Protein AF-A0A7Y8CTL8-F1 (afdb_monomer_lite)

pLDDT: mean 72.86, std 18.73, range [38.25, 98.25]

Structure (mmCIF, N/CA/C/O backbone):
data_AF-A0A7Y8CTL8-F1
#
_entry.id   AF-A0A7Y8CTL8-F1
#
loop_
_atom_site.group_PDB
_atom_site.id
_atom_site.type_symbol
_atom_site.label_atom_id
_atom_site.label_alt_id
_atom_site.label_comp_id
_atom_site.label_asym_id
_atom_site.label_entity_id
_atom_site.label_seq_id
_atom_site.pdbx_PDB_ins_code
_atom_site.Cartn_x
_atom_site.Cartn_y
_atom_site.Cartn_z
_atom_site.occupancy
_atom_site.B_iso_or_equiv
_atom_site.auth_seq_id
_atom_site.auth_comp_id
_atom_site.auth_asym_id
_atom_site.auth_atom_id
_atom_site.pdbx_PDB_model_num
ATOM 1 N N . MET A 1 1 ? 0.647 -13.471 -18.929 1.00 41.44 1 MET A N 1
ATOM 2 C CA . MET A 1 1 ? 2.108 -13.266 -19.019 1.00 41.44 1 MET A CA 1
ATOM 3 C C . MET A 1 1 ? 2.571 -12.773 -17.659 1.00 41.44 1 MET A C 1
ATOM 5 O O . MET A 1 1 ? 2.060 -11.757 -17.207 1.00 41.44 1 MET A O 1
ATOM 9 N N . THR A 1 2 ? 3.408 -13.533 -16.955 1.00 45.38 2 THR A N 1
ATOM 10 C CA . THR A 1 2 ? 3.805 -13.208 -15.574 1.00 45.38 2 THR A CA 1
ATOM 11 C C . THR A 1 2 ? 5.007 -12.271 -15.614 1.00 45.38 2 THR A C 1
ATOM 13 O O . THR A 1 2 ? 6.062 -12.664 -16.098 1.00 45.38 2 THR A O 1
ATOM 16 N N . ILE A 1 3 ? 4.838 -11.028 -15.162 1.00 58.84 3 ILE A N 1
ATOM 17 C CA . ILE A 1 3 ? 5.897 -10.009 -15.200 1.00 58.84 3 ILE A CA 1
ATOM 18 C C . ILE A 1 3 ? 6.841 -10.215 -14.010 1.00 58.84 3 ILE A C 1
ATOM 20 O O . ILE A 1 3 ? 6.401 -10.166 -12.859 1.00 58.84 3 ILE A O 1
ATOM 24 N N . ASP A 1 4 ? 8.134 -10.396 -14.284 1.00 71.12 4 ASP A N 1
ATOM 25 C CA . ASP A 1 4 ? 9.178 -10.398 -13.257 1.00 71.12 4 ASP A CA 1
ATOM 26 C C . ASP A 1 4 ? 9.490 -8.960 -12.816 1.00 71.12 4 ASP A C 1
ATOM 28 O O . ASP A 1 4 ? 10.276 -8.229 -13.426 1.00 71.12 4 ASP A O 1
ATOM 32 N N . LYS A 1 5 ? 8.841 -8.552 -11.724 1.00 64.31 5 LYS A N 1
ATOM 33 C CA . LYS A 1 5 ? 8.990 -7.218 -11.130 1.00 64.31 5 LYS A CA 1
ATOM 34 C C . LYS A 1 5 ? 10.354 -7.017 -10.461 1.00 64.31 5 LYS A C 1
ATOM 36 O O . LYS A 1 5 ? 10.763 -5.872 -10.287 1.00 64.31 5 LYS A O 1
ATOM 41 N N . ALA A 1 6 ? 11.056 -8.093 -10.093 1.00 66.00 6 ALA A N 1
ATOM 42 C CA . ALA A 1 6 ? 12.393 -8.005 -9.515 1.00 66.00 6 ALA A CA 1
ATOM 43 C C . ALA A 1 6 ? 13.423 -7.699 -10.609 1.00 66.00 6 ALA A C 1
ATOM 45 O O . ALA A 1 6 ? 14.176 -6.736 -10.456 1.00 66.00 6 ALA A O 1
ATOM 46 N N . LYS A 1 7 ? 13.382 -8.419 -11.746 1.00 63.66 7 LYS A N 1
ATOM 47 C CA . LYS A 1 7 ? 14.209 -8.092 -12.923 1.00 63.66 7 LYS A CA 1
ATOM 48 C C . LYS A 1 7 ? 13.938 -6.661 -13.393 1.00 63.66 7 LYS A C 1
ATOM 50 O O . LYS A 1 7 ? 14.877 -5.895 -13.582 1.00 63.66 7 LYS A O 1
ATOM 55 N N . LEU A 1 8 ? 12.667 -6.268 -13.515 1.00 58.91 8 LEU A N 1
ATOM 56 C CA . LEU A 1 8 ? 12.311 -4.934 -14.006 1.00 58.91 8 LEU A CA 1
ATOM 57 C C . LEU A 1 8 ? 12.798 -3.802 -13.080 1.00 58.91 8 LEU A C 1
ATOM 59 O O . LEU A 1 8 ? 13.305 -2.793 -13.562 1.00 58.91 8 LEU A O 1
ATOM 63 N N . LYS A 1 9 ? 12.702 -3.977 -11.753 1.00 63.38 9 LYS A N 1
ATOM 64 C CA . LYS A 1 9 ? 13.227 -3.006 -10.778 1.00 63.38 9 LYS A CA 1
ATOM 65 C C . LYS A 1 9 ? 14.758 -2.957 -10.768 1.00 63.38 9 LYS A C 1
ATOM 67 O O . LYS A 1 9 ? 15.318 -1.884 -10.572 1.00 63.38 9 LYS A O 1
ATOM 72 N N . ALA A 1 10 ? 15.432 -4.089 -10.977 1.00 68.06 10 ALA A N 1
ATOM 73 C CA . ALA A 1 10 ? 16.887 -4.124 -11.098 1.00 68.06 10 ALA A CA 1
ATOM 74 C C . ALA A 1 10 ? 17.362 -3.335 -12.329 1.00 68.06 10 ALA A C 1
ATOM 76 O O . ALA A 1 10 ? 18.253 -2.503 -12.195 1.00 68.06 10 ALA A O 1
ATOM 77 N N . LEU A 1 11 ? 16.710 -3.526 -13.483 1.00 56.91 11 LEU A N 1
ATOM 78 C CA . LEU A 1 11 ? 16.994 -2.764 -14.704 1.00 56.91 11 LEU A CA 1
ATOM 79 C C . LEU A 1 11 ? 16.705 -1.261 -14.521 1.00 56.91 11 LEU A C 1
ATOM 81 O O . LEU A 1 11 ? 17.554 -0.438 -14.835 1.00 56.91 11 LEU A O 1
ATOM 85 N N . ALA A 1 12 ? 15.562 -0.895 -13.928 1.00 58.62 12 ALA A N 1
ATOM 86 C CA . ALA A 1 12 ? 15.207 0.510 -13.687 1.00 58.62 12 ALA A CA 1
ATOM 87 C C . ALA A 1 12 ? 16.134 1.233 -12.692 1.00 58.62 12 ALA A C 1
ATOM 89 O O . ALA A 1 12 ? 16.329 2.436 -12.809 1.00 58.62 12 ALA A O 1
ATOM 90 N N . ASN A 1 13 ? 16.706 0.515 -11.720 1.00 57.91 13 ASN A N 1
ATOM 91 C CA . ASN A 1 13 ? 17.717 1.059 -10.809 1.00 57.91 13 ASN A CA 1
ATOM 92 C C . ASN A 1 13 ? 19.120 1.141 -11.442 1.00 57.91 13 ASN A C 1
ATOM 94 O O . ASN A 1 13 ? 19.971 1.849 -10.911 1.00 57.91 13 ASN A O 1
ATOM 98 N N . ALA A 1 14 ? 19.382 0.371 -12.502 1.00 62.53 14 ALA A N 1
ATOM 99 C CA . ALA A 1 14 ? 20.651 0.380 -13.229 1.00 62.53 14 ALA A CA 1
ATOM 100 C C . ALA A 1 14 ? 20.689 1.446 -14.338 1.00 62.53 14 ALA A C 1
ATOM 102 O O . ALA A 1 14 ? 21.773 1.867 -14.731 1.00 62.53 14 ALA A O 1
ATOM 103 N N . ALA A 1 15 ? 19.523 1.872 -14.826 1.00 50.50 15 ALA A N 1
ATOM 104 C CA . ALA A 1 15 ? 19.386 2.833 -15.910 1.00 50.50 15 ALA A CA 1
ATOM 105 C C . ALA A 1 15 ? 19.541 4.295 -15.463 1.00 50.50 15 ALA A C 1
ATOM 107 O O . ALA A 1 15 ? 19.111 4.696 -14.378 1.00 50.50 15 ALA A O 1
ATOM 108 N N . THR A 1 16 ? 20.096 5.112 -16.357 1.00 44.44 16 THR A N 1
ATOM 109 C CA . THR A 1 16 ? 20.250 6.560 -16.158 1.00 44.44 16 THR A CA 1
ATOM 110 C C . THR A 1 16 ? 18.881 7.271 -16.223 1.00 44.44 16 THR A C 1
ATOM 112 O O . THR A 1 16 ? 18.103 6.989 -17.139 1.00 44.44 16 THR A O 1
ATOM 115 N N . PRO A 1 17 ? 18.536 8.180 -15.286 1.00 41.94 17 PRO A N 1
ATOM 116 C CA . PRO A 1 17 ? 17.249 8.884 -15.304 1.00 41.94 17 PRO A CA 1
ATOM 117 C C . PRO A 1 17 ? 16.972 9.714 -16.580 1.00 41.94 17 PRO A C 1
ATOM 119 O O . PRO A 1 17 ? 17.881 10.257 -17.195 1.00 41.94 17 PRO A O 1
ATOM 122 N N . GLY A 1 18 ? 15.684 9.818 -16.945 1.00 38.25 18 GLY A N 1
ATOM 123 C CA . GLY A 1 18 ? 15.108 10.862 -17.816 1.00 38.25 18 GLY A CA 1
ATOM 124 C C . GLY A 1 18 ? 15.304 10.762 -19.345 1.00 38.25 18 GLY A C 1
ATOM 125 O O . GLY A 1 18 ? 16.387 11.051 -19.834 1.00 38.25 18 GLY A O 1
ATOM 126 N N . ARG A 1 19 ? 14.228 10.467 -20.113 1.00 44.88 19 ARG A N 1
ATOM 127 C CA . ARG A 1 19 ? 13.929 10.793 -21.554 1.00 44.88 19 ARG A CA 1
ATOM 128 C C . ARG A 1 19 ? 12.576 10.126 -21.951 1.00 44.88 19 ARG A C 1
ATOM 130 O O . ARG A 1 19 ? 12.055 9.370 -21.139 1.00 44.88 19 ARG A O 1
ATOM 137 N N . VAL A 1 20 ? 11.843 10.406 -23.048 1.00 45.09 20 VAL A N 1
ATOM 138 C CA . VAL A 1 20 ? 12.163 10.494 -24.502 1.00 45.09 20 VAL A CA 1
ATOM 139 C C . VAL A 1 20 ? 11.089 11.320 -25.260 1.00 45.09 20 VAL A C 1
ATOM 141 O O . VAL A 1 20 ? 9.923 11.260 -24.878 1.00 45.09 20 VAL A O 1
ATOM 144 N N . HIS A 1 21 ? 11.423 12.011 -26.364 1.00 41.81 21 HIS A N 1
ATOM 145 C CA . HIS A 1 21 ? 10.472 12.379 -27.446 1.00 41.81 21 HIS A CA 1
ATOM 146 C C . HIS A 1 21 ? 11.196 12.644 -28.791 1.00 41.81 21 HIS A C 1
ATOM 148 O O . HIS A 1 21 ? 12.410 12.833 -28.798 1.00 41.81 21 HIS A O 1
ATOM 154 N N . ASP A 1 22 ? 10.473 12.568 -29.921 1.00 45.53 22 ASP A N 1
ATOM 155 C CA . ASP A 1 22 ? 11.019 12.314 -31.271 1.00 45.53 22 ASP A CA 1
ATOM 156 C C . ASP A 1 22 ? 10.325 13.146 -32.387 1.00 45.53 22 ASP A C 1
ATOM 158 O O . ASP A 1 22 ? 9.099 13.246 -32.405 1.00 45.53 22 ASP A O 1
ATOM 162 N N . ARG A 1 23 ? 11.137 13.625 -33.351 1.00 45.97 23 ARG A N 1
ATOM 163 C CA . ARG A 1 23 ? 10.843 14.188 -34.700 1.00 45.97 23 ARG A CA 1
ATOM 164 C C . ARG A 1 23 ? 10.425 15.658 -34.955 1.00 45.97 23 ARG A C 1
ATOM 166 O O . ARG A 1 23 ? 9.579 16.254 -34.300 1.00 45.97 23 ARG A O 1
ATOM 173 N N . LEU A 1 24 ? 10.992 16.168 -36.063 1.00 44.38 24 LEU A N 1
ATOM 174 C CA . LEU A 1 24 ? 10.571 17.302 -36.906 1.00 44.38 24 LEU A CA 1
ATOM 175 C C . LEU A 1 24 ? 10.596 16.844 -38.382 1.00 44.38 24 LEU A C 1
ATOM 177 O O . LEU A 1 24 ? 11.517 16.132 -38.784 1.00 44.38 24 LEU A O 1
ATOM 181 N N . ASP A 1 25 ? 9.640 17.291 -39.202 1.00 42.41 25 ASP A N 1
ATOM 182 C CA . ASP A 1 25 ? 9.445 16.820 -40.592 1.00 42.41 25 ASP A CA 1
ATOM 183 C C . ASP A 1 25 ? 10.482 17.325 -41.624 1.00 42.41 25 ASP A C 1
ATOM 185 O O . ASP A 1 25 ? 10.428 16.961 -42.798 1.00 42.41 25 ASP A O 1
ATOM 189 N N . SER A 1 26 ? 11.435 18.175 -41.231 1.00 46.09 26 SER A N 1
ATOM 190 C CA . SER A 1 26 ? 12.367 18.853 -42.151 1.00 46.09 26 SER A CA 1
ATOM 191 C C . SER A 1 26 ? 13.666 18.088 -42.456 1.00 46.09 26 SER A C 1
ATOM 193 O O . SER A 1 26 ? 14.437 18.506 -43.324 1.00 46.09 26 SER A O 1
ATOM 195 N N . CYS A 1 27 ? 13.936 16.976 -41.769 1.00 46.28 27 CYS A N 1
ATOM 196 C CA . CYS A 1 27 ? 15.232 16.286 -41.791 1.00 46.28 27 CYS A CA 1
ATOM 197 C C . CYS A 1 27 ? 15.390 15.307 -42.971 1.00 46.28 27 CYS A C 1
ATOM 199 O O . CYS A 1 27 ? 15.462 14.089 -42.800 1.00 46.28 27 CYS A O 1
ATOM 201 N N . GLY A 1 28 ? 15.459 15.840 -44.192 1.00 44.22 28 GLY A N 1
ATOM 202 C CA . GLY A 1 28 ? 15.622 15.043 -45.408 1.00 44.22 28 GLY A CA 1
ATOM 203 C C . GLY A 1 28 ? 16.943 14.258 -45.485 1.00 44.22 28 GLY A C 1
ATOM 204 O O . GLY A 1 28 ? 18.025 14.838 -45.526 1.00 44.22 28 GLY A O 1
ATOM 205 N N . GLY A 1 29 ? 16.846 12.932 -45.624 1.00 47.06 29 GLY A N 1
ATOM 206 C CA . GLY A 1 29 ? 17.860 12.116 -46.311 1.00 47.06 29 GLY A CA 1
ATOM 207 C C . GLY A 1 29 ? 19.118 11.707 -45.535 1.00 47.06 29 GLY A C 1
ATOM 208 O O . GLY A 1 29 ? 20.018 11.126 -46.135 1.00 47.06 29 GLY A O 1
ATOM 209 N N . GLY A 1 30 ? 19.203 11.954 -44.228 1.00 50.75 30 GLY A N 1
ATOM 210 C CA . GLY A 1 30 ? 20.285 11.408 -43.406 1.00 50.75 30 GLY A CA 1
ATOM 211 C C . GLY A 1 30 ? 20.008 11.565 -41.920 1.00 50.75 30 GLY A C 1
ATOM 212 O O . GLY A 1 30 ? 20.054 12.681 -41.409 1.00 50.75 30 GLY A O 1
ATOM 213 N N . LEU A 1 31 ? 19.746 10.454 -41.222 1.00 53.59 31 LEU A N 1
ATOM 214 C CA . LEU A 1 31 ? 19.605 10.473 -39.767 1.00 53.59 31 LEU A CA 1
ATOM 215 C C . LEU A 1 31 ? 20.961 10.805 -39.131 1.00 53.59 31 LEU A C 1
ATOM 217 O O . LEU A 1 31 ? 21.866 9.971 -39.072 1.00 53.59 31 LEU A O 1
ATOM 221 N N . LYS A 1 32 ? 21.068 12.059 -38.693 1.00 63.56 32 LYS A N 1
ATOM 222 C CA . LYS A 1 32 ? 22.086 12.588 -37.792 1.00 63.56 32 LYS A CA 1
ATOM 223 C C . LYS A 1 32 ? 21.361 13.220 -36.614 1.00 63.56 32 LYS A C 1
ATOM 225 O O . LYS A 1 32 ? 20.771 14.285 -36.781 1.00 63.56 32 LYS A O 1
ATOM 230 N N . TYR A 1 33 ? 21.355 12.556 -35.464 1.00 65.88 33 TYR A N 1
ATOM 231 C CA . TYR A 1 33 ? 20.776 13.116 -34.245 1.00 65.88 33 TYR A CA 1
ATOM 232 C C . TYR A 1 33 ? 21.467 12.585 -32.989 1.00 65.88 33 TYR A C 1
ATOM 234 O O . TYR A 1 33 ? 22.047 11.498 -32.980 1.00 65.88 33 TYR A O 1
ATOM 242 N N . GLU A 1 34 ? 21.404 13.405 -31.947 1.00 77.44 34 GLU A N 1
ATOM 243 C CA . GLU A 1 34 ? 22.037 13.213 -30.647 1.00 77.44 34 GLU A CA 1
ATOM 244 C C . GLU A 1 34 ? 21.026 13.554 -29.542 1.00 77.44 34 GLU A C 1
ATOM 246 O O . GLU A 1 34 ? 20.155 14.408 -29.722 1.00 77.44 34 GLU A O 1
ATOM 251 N N . CYS A 1 35 ? 21.122 12.858 -28.411 1.00 74.00 35 CYS A N 1
ATOM 252 C CA . CYS A 1 35 ? 20.174 12.908 -27.295 1.00 74.00 35 CYS A CA 1
ATOM 253 C C . CYS A 1 35 ? 20.946 12.518 -26.022 1.00 74.00 35 CYS A C 1
ATOM 255 O O . CYS A 1 35 ? 21.264 11.344 -25.866 1.00 74.00 35 CYS A O 1
ATOM 257 N N . PHE A 1 36 ? 21.389 13.389 -25.108 1.00 74.06 36 PHE A N 1
ATOM 258 C CA . PHE A 1 36 ? 20.883 14.680 -24.621 1.00 74.06 36 PHE A CA 1
ATOM 259 C C . PHE A 1 36 ? 19.471 14.571 -24.018 1.00 74.06 36 PHE A C 1
ATOM 261 O O . PHE A 1 36 ? 18.501 14.429 -24.753 1.00 74.06 36 PHE A O 1
ATOM 268 N N . GLY A 1 37 ? 19.266 14.601 -22.696 1.00 67.19 37 GLY A N 1
ATOM 269 C CA . GLY A 1 37 ? 20.212 14.789 -21.583 1.00 67.19 37 GLY A CA 1
ATOM 270 C C . GLY A 1 37 ? 19.530 15.598 -20.493 1.00 67.19 37 GLY A C 1
ATOM 271 O O . GLY A 1 37 ? 19.566 16.818 -20.597 1.00 67.19 37 GLY A O 1
ATOM 272 N N . ASP A 1 38 ? 18.905 14.988 -19.481 1.00 59.53 38 ASP A N 1
ATOM 273 C CA . ASP A 1 38 ? 18.372 15.776 -18.353 1.00 59.53 38 ASP A CA 1
ATOM 274 C C . ASP A 1 38 ? 19.517 16.292 -17.461 1.00 59.53 38 ASP A C 1
ATOM 276 O O . ASP A 1 38 ? 19.521 17.453 -17.056 1.00 59.53 38 ASP A O 1
ATOM 280 N N . ASP A 1 39 ? 20.557 15.475 -17.298 1.00 73.44 39 ASP A N 1
ATOM 281 C CA . ASP A 1 39 ? 21.905 15.820 -16.832 1.00 73.44 39 ASP A CA 1
ATOM 282 C C . ASP A 1 39 ? 22.823 16.427 -17.923 1.00 73.44 39 ASP A C 1
ATOM 284 O O . ASP A 1 39 ? 23.978 16.761 -17.660 1.00 73.44 39 ASP A O 1
ATOM 288 N N . GLY A 1 40 ? 22.329 16.560 -19.158 1.00 69.25 40 GLY A N 1
ATOM 289 C CA . GLY A 1 40 ? 23.095 16.986 -20.335 1.00 69.25 40 GLY A CA 1
ATOM 290 C C . GLY A 1 40 ? 23.931 15.893 -21.022 1.00 69.25 40 GLY A C 1
ATOM 291 O O . GLY A 1 40 ? 24.590 16.189 -22.019 1.00 69.25 40 GLY A O 1
ATOM 292 N N . SER A 1 41 ? 23.905 14.639 -20.554 1.00 77.31 41 SER A N 1
ATOM 293 C CA . SER A 1 41 ? 24.695 13.538 -21.129 1.00 77.31 41 SER A CA 1
ATOM 294 C C . SER A 1 41 ? 24.210 13.095 -22.515 1.00 77.31 41 SER A C 1
ATOM 296 O O . SER A 1 41 ? 23.006 12.992 -22.790 1.00 77.31 41 SER A O 1
ATOM 298 N N . LEU A 1 42 ? 25.162 12.765 -23.393 1.00 78.69 42 LEU A N 1
ATOM 299 C CA . LEU A 1 42 ? 24.890 12.056 -24.642 1.00 78.69 42 LEU A CA 1
ATOM 300 C C . LEU A 1 42 ? 24.625 10.573 -24.335 1.00 78.69 42 LEU A C 1
ATOM 302 O O . LEU A 1 42 ? 25.493 9.899 -23.796 1.00 78.69 42 LEU A O 1
ATOM 306 N N . VAL A 1 43 ? 23.433 10.089 -24.686 1.00 77.56 43 VAL A N 1
ATOM 307 C CA . VAL A 1 43 ? 22.936 8.726 -24.416 1.00 77.56 43 VAL A CA 1
ATOM 308 C C . VAL A 1 43 ? 22.625 7.969 -25.698 1.00 77.56 43 VAL A C 1
ATOM 310 O O . VAL A 1 43 ? 22.871 6.775 -25.750 1.00 77.56 43 VAL A O 1
ATOM 313 N N . LEU A 1 44 ? 22.118 8.632 -26.740 1.00 82.56 44 LEU A N 1
ATOM 314 C CA . LEU A 1 44 ? 21.892 8.021 -28.051 1.00 82.56 44 LEU A CA 1
ATOM 315 C C . LEU A 1 44 ? 22.508 8.901 -29.136 1.00 82.56 44 LEU A C 1
ATOM 317 O O . LEU A 1 44 ? 22.274 10.114 -29.161 1.00 82.56 44 LEU A O 1
ATOM 321 N N . LYS A 1 45 ? 23.255 8.276 -30.047 1.00 83.94 45 LYS A N 1
ATOM 322 C CA . LYS A 1 45 ? 23.784 8.907 -31.256 1.00 83.94 45 LYS A CA 1
ATOM 323 C C . LYS A 1 45 ? 23.420 8.059 -32.465 1.00 83.94 45 LYS A C 1
ATOM 325 O O . LYS A 1 45 ? 23.509 6.834 -32.429 1.00 83.94 45 LYS A O 1
ATOM 330 N N . VAL A 1 46 ? 23.036 8.723 -33.547 1.00 79.31 46 VAL A N 1
ATOM 331 C CA . VAL A 1 46 ? 22.938 8.117 -34.875 1.00 79.31 46 VAL A CA 1
ATOM 332 C C . VAL A 1 46 ? 23.664 9.029 -35.848 1.00 79.31 46 VAL A C 1
ATOM 334 O O . VAL A 1 46 ? 23.296 10.191 -35.992 1.00 79.31 46 VAL A O 1
ATOM 337 N N . ASP A 1 47 ? 24.685 8.503 -36.515 1.00 76.44 47 ASP A N 1
ATOM 338 C CA . ASP A 1 47 ? 25.420 9.132 -37.602 1.00 76.44 47 ASP A CA 1
ATOM 339 C C . ASP A 1 47 ? 25.720 8.115 -38.712 1.00 76.44 47 ASP A C 1
ATOM 341 O O . ASP A 1 47 ? 26.798 7.523 -38.804 1.00 76.44 47 ASP A O 1
ATOM 345 N N . HIS A 1 48 ? 24.765 7.990 -39.633 1.00 63.03 48 HIS A N 1
ATOM 346 C CA . HIS A 1 48 ? 24.869 7.120 -40.806 1.00 63.03 48 HIS A CA 1
ATOM 347 C C . HIS A 1 48 ? 26.105 7.409 -41.691 1.00 63.03 48 HIS A C 1
ATOM 349 O O . HIS A 1 48 ? 26.514 6.549 -42.468 1.00 63.03 48 HIS A O 1
ATOM 355 N N . LYS A 1 49 ? 26.723 8.601 -41.639 1.00 67.50 49 LYS A N 1
ATOM 356 C CA . LYS A 1 49 ? 27.919 8.874 -42.466 1.00 67.50 49 LYS A CA 1
ATOM 357 C C . LYS A 1 49 ? 29.195 8.248 -41.905 1.00 67.50 49 LYS A C 1
ATOM 359 O O . LYS A 1 49 ? 30.133 8.065 -42.673 1.00 67.50 49 LYS A O 1
ATOM 364 N N . ASN A 1 50 ? 29.212 7.948 -40.609 1.00 70.75 50 ASN A N 1
ATOM 365 C CA . ASN A 1 50 ? 30.364 7.405 -39.892 1.00 70.75 50 ASN A CA 1
ATOM 366 C C . ASN A 1 50 ? 30.121 5.966 -39.387 1.00 70.75 50 ASN A C 1
ATOM 368 O O . ASN A 1 50 ? 30.987 5.415 -38.721 1.00 70.75 50 ASN A O 1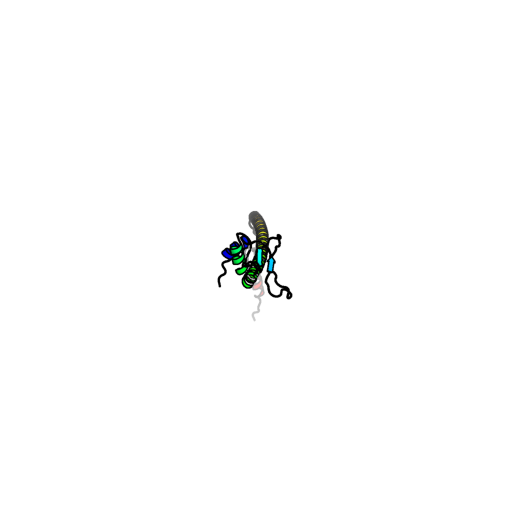
ATOM 372 N N . ASP A 1 51 ? 28.962 5.373 -39.712 1.00 66.62 51 ASP A N 1
ATOM 373 C CA . ASP A 1 51 ? 28.476 4.075 -39.201 1.00 66.62 51 ASP A CA 1
ATOM 374 C C . ASP A 1 51 ? 28.446 3.990 -37.658 1.00 66.62 51 ASP A C 1
ATOM 376 O O . ASP A 1 51 ? 28.622 2.937 -37.055 1.00 66.62 51 ASP A O 1
ATOM 380 N N . GLU A 1 52 ? 28.203 5.131 -37.005 1.00 70.50 52 GLU A N 1
ATOM 381 C CA . GLU A 1 52 ? 28.037 5.222 -35.553 1.00 70.50 52 GLU A CA 1
ATOM 382 C C . GLU A 1 52 ? 26.543 5.258 -35.224 1.00 70.50 52 GLU A C 1
ATOM 384 O O . GLU A 1 52 ? 25.860 6.235 -35.532 1.00 70.50 52 GLU A O 1
ATOM 389 N N . TRP A 1 53 ? 26.007 4.215 -34.599 1.00 72.81 53 TRP A N 1
ATOM 390 C CA . TRP A 1 53 ? 24.606 4.177 -34.183 1.00 72.81 53 TRP A CA 1
ATOM 391 C C . TRP A 1 53 ? 24.425 3.359 -32.907 1.00 72.81 53 TRP A C 1
ATOM 393 O O . TRP A 1 53 ? 25.043 2.312 -32.738 1.00 72.81 53 TRP A O 1
ATOM 403 N N . GLY A 1 54 ? 23.554 3.840 -32.020 1.00 77.75 54 GLY A N 1
ATOM 404 C CA . GLY A 1 54 ? 23.185 3.149 -30.786 1.00 77.75 54 GLY A CA 1
ATOM 405 C C . GLY A 1 54 ? 23.378 4.002 -29.537 1.00 77.75 54 GLY A C 1
ATOM 406 O O . GLY A 1 54 ? 23.537 5.228 -29.600 1.00 77.75 54 GLY A O 1
ATOM 407 N N . PHE A 1 55 ? 23.307 3.333 -28.389 1.00 81.19 55 PHE A N 1
ATOM 408 C CA . PHE A 1 55 ? 23.501 3.956 -27.086 1.00 81.19 55 PHE A CA 1
ATOM 409 C C . PHE A 1 55 ? 24.987 4.235 -26.827 1.00 81.19 55 PHE A C 1
ATOM 411 O O . PHE A 1 55 ? 25.856 3.449 -27.202 1.00 81.19 55 PHE A O 1
ATOM 418 N N . VAL A 1 56 ? 25.280 5.378 -26.212 1.00 81.12 56 VAL A N 1
ATOM 419 C CA . VAL A 1 56 ? 26.631 5.937 -26.089 1.00 81.12 56 VAL A CA 1
ATOM 420 C C . VAL A 1 56 ? 27.185 5.721 -24.682 1.00 81.12 56 VAL A C 1
ATOM 422 O O . VAL A 1 56 ? 26.512 5.993 -23.694 1.00 81.12 56 VAL A O 1
ATOM 425 N N . GLY A 1 57 ? 28.448 5.295 -24.606 1.00 82.00 57 GLY A N 1
ATOM 426 C CA . GLY A 1 57 ? 29.167 5.036 -23.356 1.00 82.00 57 GLY A CA 1
ATOM 427 C C . GLY A 1 57 ? 29.262 3.548 -23.012 1.00 82.00 57 GLY A C 1
ATOM 428 O O . GLY A 1 57 ? 28.628 2.703 -23.642 1.00 82.00 57 GLY A O 1
ATOM 429 N N . ASP A 1 58 ? 30.066 3.228 -21.997 1.00 82.12 58 ASP A N 1
ATOM 430 C CA . ASP A 1 58 ? 30.441 1.846 -21.650 1.00 82.12 58 ASP A CA 1
ATOM 431 C C . ASP A 1 58 ? 29.245 0.948 -21.262 1.00 82.12 58 ASP A C 1
ATOM 433 O O . ASP A 1 58 ? 29.328 -0.275 -21.368 1.00 82.12 58 ASP A O 1
ATOM 437 N N . ASN A 1 59 ? 28.120 1.548 -20.853 1.00 79.12 59 ASN A N 1
ATOM 438 C CA . ASN A 1 59 ? 26.880 0.857 -20.483 1.00 79.12 59 ASN A CA 1
ATOM 439 C C . ASN A 1 59 ? 25.845 0.746 -21.617 1.00 79.12 59 ASN A C 1
ATOM 441 O O . ASN A 1 59 ? 24.793 0.149 -21.390 1.00 79.12 59 ASN A O 1
ATOM 445 N N . GLY A 1 60 ? 26.118 1.250 -22.829 1.00 75.06 60 GLY A N 1
ATOM 446 C CA . GLY A 1 60 ? 25.087 1.442 -23.858 1.00 75.06 60 GLY A CA 1
ATOM 447 C C . GLY A 1 60 ? 24.233 0.203 -24.180 1.00 75.06 60 GLY A C 1
ATOM 448 O O . GLY A 1 60 ? 23.026 0.318 -24.364 1.00 75.06 60 GLY A O 1
ATOM 449 N N . ALA A 1 61 ? 24.810 -1.002 -24.151 1.00 75.06 61 ALA A N 1
ATOM 450 C CA . ALA A 1 61 ? 24.059 -2.248 -24.357 1.00 75.06 61 ALA A CA 1
ATOM 451 C C . ALA A 1 61 ? 23.024 -2.545 -23.244 1.00 75.06 61 ALA A C 1
ATOM 453 O O . ALA A 1 61 ? 21.974 -3.130 -23.509 1.00 75.06 61 ALA A O 1
ATOM 454 N N . ALA A 1 62 ? 23.304 -2.148 -21.998 1.00 76.19 62 ALA A N 1
ATOM 455 C CA . ALA A 1 62 ? 22.373 -2.281 -20.877 1.00 76.19 62 ALA A CA 1
ATOM 456 C C . ALA A 1 62 ? 21.291 -1.190 -20.905 1.00 76.19 62 ALA A C 1
ATOM 458 O O . ALA A 1 62 ? 20.126 -1.477 -20.616 1.00 76.19 62 ALA A O 1
ATOM 459 N N . ASP A 1 63 ? 21.657 0.033 -21.305 1.00 76.56 63 ASP A N 1
ATOM 460 C CA . ASP A 1 63 ? 20.703 1.122 -21.531 1.00 76.56 63 ASP A CA 1
ATOM 461 C C . ASP A 1 63 ? 19.725 0.771 -22.672 1.00 76.56 63 ASP A C 1
ATOM 463 O O . ASP A 1 63 ? 18.522 1.014 -22.549 1.00 76.56 63 ASP A O 1
ATOM 467 N N . GLU A 1 64 ? 20.201 0.097 -23.728 1.00 76.75 64 GLU A N 1
ATOM 468 C CA . GLU A 1 64 ? 19.363 -0.448 -24.803 1.00 76.75 64 GLU A CA 1
ATOM 469 C C . GLU A 1 64 ? 18.406 -1.551 -24.307 1.00 76.75 64 GLU A C 1
ATOM 471 O O . GLU A 1 64 ? 17.204 -1.473 -24.581 1.00 76.75 64 GLU A O 1
ATOM 476 N N . GLU A 1 65 ? 18.877 -2.550 -23.536 1.00 75.00 65 GLU A N 1
ATOM 477 C CA . GLU A 1 65 ? 17.992 -3.598 -22.980 1.00 75.00 65 GLU A CA 1
ATOM 478 C C . GLU A 1 65 ? 16.904 -2.983 -22.083 1.00 75.00 65 GLU A C 1
ATOM 480 O O . GLU A 1 65 ? 15.732 -3.367 -22.174 1.00 75.00 65 GLU A O 1
ATOM 485 N N . PHE A 1 66 ? 17.254 -1.997 -21.247 1.00 79.12 66 PHE A N 1
ATOM 486 C CA . PHE A 1 66 ? 16.278 -1.293 -20.416 1.00 79.12 66 PHE A CA 1
ATOM 487 C C . PHE A 1 66 ? 15.267 -0.499 -21.251 1.00 79.12 66 PHE A C 1
ATOM 489 O O . PHE A 1 66 ? 14.059 -0.627 -21.033 1.00 79.12 66 PHE A O 1
ATOM 496 N N . PHE A 1 67 ? 15.735 0.275 -22.232 1.00 78.44 67 PHE A N 1
ATOM 497 C CA . PHE A 1 67 ? 14.876 1.060 -23.116 1.00 78.44 67 PHE A CA 1
ATOM 498 C C . PHE A 1 67 ? 13.859 0.173 -23.846 1.00 78.44 67 PHE A C 1
ATOM 500 O O . PHE A 1 67 ? 12.664 0.475 -23.865 1.00 78.44 67 PHE A O 1
ATOM 507 N N . LEU A 1 68 ? 14.310 -0.966 -24.381 1.00 74.38 68 LEU A N 1
ATOM 508 C CA . LEU A 1 68 ? 13.454 -1.953 -25.041 1.00 74.38 68 LEU A CA 1
ATOM 509 C C . LEU A 1 68 ? 12.476 -2.641 -24.071 1.00 74.38 68 LEU A C 1
ATOM 511 O O . LEU A 1 68 ? 11.356 -2.979 -24.463 1.00 74.38 68 LEU A O 1
ATOM 515 N N . ALA A 1 69 ? 12.849 -2.819 -22.799 1.00 73.94 69 ALA A N 1
ATOM 516 C CA . ALA A 1 69 ? 11.955 -3.345 -21.766 1.00 73.94 69 ALA A CA 1
ATOM 517 C C . ALA A 1 69 ? 10.861 -2.339 -21.342 1.00 73.94 69 ALA A C 1
ATOM 519 O O . ALA A 1 69 ? 9.749 -2.748 -20.983 1.00 73.94 69 ALA A O 1
ATOM 520 N N . CYS A 1 70 ? 11.132 -1.034 -21.428 1.00 76.69 70 CYS A N 1
ATOM 521 C CA . CYS A 1 70 ? 10.234 0.072 -21.066 1.00 76.69 70 CYS A CA 1
ATOM 522 C C . CYS A 1 70 ? 9.094 0.337 -22.071 1.00 76.69 70 CYS A C 1
ATOM 524 O O . CYS A 1 70 ? 8.732 1.479 -22.357 1.00 76.69 70 CYS A O 1
ATOM 526 N N . THR A 1 71 ? 8.460 -0.722 -22.576 1.00 77.69 71 THR A N 1
ATOM 527 C CA . THR A 1 71 ? 7.288 -0.600 -23.457 1.00 77.69 71 THR A CA 1
ATOM 528 C C . THR A 1 71 ? 6.118 0.124 -22.761 1.00 77.69 71 THR A C 1
ATOM 530 O O . THR A 1 71 ? 5.928 -0.037 -21.550 1.00 77.69 71 THR A O 1
ATOM 533 N N . PRO A 1 72 ? 5.246 0.845 -23.499 1.00 71.44 72 PRO A N 1
ATOM 534 C CA . PRO A 1 72 ? 4.078 1.510 -22.913 1.00 71.44 72 PRO A CA 1
ATOM 535 C C . PRO A 1 72 ? 3.167 0.571 -22.110 1.00 71.44 72 PRO A C 1
ATOM 537 O O . PRO A 1 72 ? 2.626 0.968 -21.083 1.00 71.44 72 PRO A O 1
ATOM 540 N N . ALA A 1 73 ? 3.038 -0.694 -22.525 1.00 71.94 73 ALA A N 1
ATOM 541 C CA . ALA A 1 73 ? 2.269 -1.702 -21.795 1.00 71.94 73 ALA A CA 1
ATOM 542 C C . ALA A 1 73 ? 2.867 -2.016 -20.410 1.00 71.94 73 ALA A C 1
ATOM 544 O O . ALA A 1 73 ? 2.125 -2.182 -19.443 1.00 71.94 73 ALA A O 1
ATOM 545 N N . VAL A 1 74 ? 4.199 -2.059 -20.300 1.00 78.38 74 VAL A N 1
ATOM 546 C CA . VAL A 1 74 ? 4.911 -2.255 -19.028 1.00 78.38 74 VAL A CA 1
ATOM 547 C C . VAL A 1 74 ? 4.764 -1.024 -18.130 1.00 78.38 74 VAL A C 1
ATOM 549 O O . VAL A 1 74 ? 4.446 -1.171 -16.951 1.00 78.38 74 VAL A O 1
ATOM 552 N N . VAL A 1 75 ? 4.912 0.185 -18.682 1.00 79.69 75 VAL A N 1
ATOM 553 C CA . VAL A 1 75 ? 4.739 1.442 -17.930 1.00 79.69 75 VAL A CA 1
ATOM 554 C C . VAL A 1 75 ? 3.309 1.579 -17.394 1.00 79.69 75 VAL A C 1
ATOM 556 O O . VAL A 1 75 ? 3.121 1.834 -16.205 1.00 79.69 75 VAL A O 1
ATOM 559 N N . LEU A 1 76 ? 2.291 1.328 -18.224 1.00 78.56 76 LEU A N 1
ATOM 560 C CA . LEU A 1 76 ? 0.885 1.357 -17.804 1.00 78.56 76 LEU A CA 1
ATOM 561 C C . LEU A 1 76 ? 0.567 0.286 -16.748 1.00 78.56 76 LEU A C 1
ATOM 563 O O . LEU A 1 76 ? -0.175 0.561 -15.807 1.00 78.56 76 LEU A O 1
ATOM 567 N N . ALA A 1 77 ? 1.157 -0.911 -16.850 1.00 81.56 77 ALA A N 1
ATOM 568 C CA . ALA A 1 77 ? 1.001 -1.951 -15.833 1.00 81.56 77 ALA A CA 1
ATOM 569 C C . ALA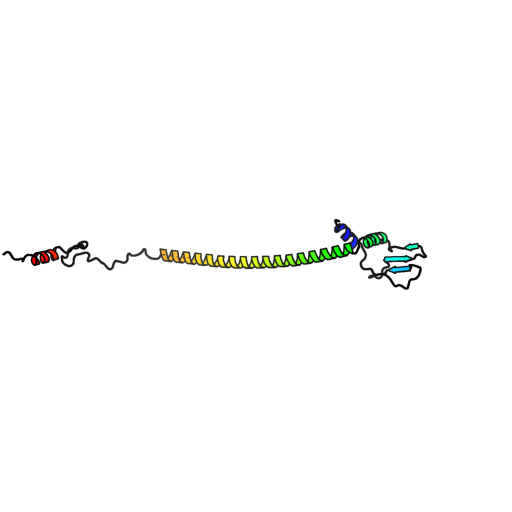 A 1 77 ? 1.607 -1.541 -14.477 1.00 81.56 77 ALA A C 1
ATOM 571 O O . ALA A 1 77 ? 0.996 -1.799 -13.439 1.00 81.56 77 ALA A O 1
ATOM 572 N N . LEU A 1 78 ? 2.765 -0.868 -14.471 1.00 88.94 78 LEU A N 1
ATOM 573 C CA . LEU A 1 78 ? 3.372 -0.319 -13.252 1.00 88.94 78 LEU A CA 1
ATOM 574 C C . LEU A 1 78 ? 2.525 0.801 -12.630 1.00 88.94 78 LEU A C 1
ATOM 576 O O . LEU A 1 78 ? 2.373 0.836 -11.409 1.00 88.94 78 LEU A O 1
ATOM 580 N N . ILE A 1 79 ? 1.949 1.687 -13.449 1.00 84.81 79 ILE A N 1
ATOM 581 C CA . ILE A 1 79 ? 1.038 2.745 -12.984 1.00 84.81 79 ILE A CA 1
ATOM 582 C C . ILE A 1 79 ? -0.196 2.122 -12.319 1.00 84.81 79 ILE A C 1
ATOM 584 O O . ILE A 1 79 ? -0.478 2.431 -11.162 1.00 84.81 79 ILE A O 1
ATOM 588 N N . ALA A 1 80 ? -0.859 1.172 -12.984 1.00 86.19 80 ALA A N 1
ATOM 589 C CA . ALA A 1 80 ? -2.032 0.486 -12.440 1.00 86.19 80 ALA A CA 1
ATOM 590 C C . ALA A 1 80 ? -1.726 -0.277 -11.132 1.00 86.19 80 ALA A C 1
ATOM 592 O O . ALA A 1 80 ? -2.548 -0.307 -10.213 1.00 86.19 80 ALA A O 1
ATOM 593 N N . ASP A 1 81 ? -0.535 -0.874 -11.007 1.00 94.44 81 ASP A N 1
ATOM 594 C CA . ASP A 1 81 ? -0.092 -1.494 -9.755 1.00 94.44 81 ASP A CA 1
ATOM 595 C C . ASP A 1 81 ? 0.122 -0.468 -8.632 1.00 94.44 81 ASP A C 1
ATOM 597 O O . ASP A 1 81 ? -0.275 -0.731 -7.495 1.00 94.44 81 ASP A O 1
ATOM 601 N N . ASN A 1 82 ? 0.705 0.698 -8.931 1.00 92.25 82 ASN A N 1
ATOM 602 C CA . ASN A 1 82 ? 0.899 1.776 -7.958 1.00 92.25 82 ASN A CA 1
ATOM 603 C C . ASN A 1 82 ? -0.437 2.376 -7.491 1.00 92.25 82 ASN A C 1
ATOM 605 O O . ASN A 1 82 ? -0.634 2.558 -6.290 1.00 92.25 82 ASN A O 1
ATOM 609 N N . GLU A 1 83 ? -1.387 2.617 -8.398 1.00 90.31 83 GLU A N 1
ATOM 610 C CA . GLU A 1 83 ? -2.741 3.089 -8.064 1.00 90.31 83 GLU A CA 1
ATOM 611 C C . GLU A 1 83 ? -3.489 2.084 -7.174 1.00 90.31 83 GLU A C 1
ATOM 613 O O . GLU A 1 83 ? -4.092 2.450 -6.157 1.00 90.31 83 GLU A O 1
ATOM 618 N N . ARG A 1 84 ? -3.387 0.790 -7.504 1.00 95.94 84 ARG A N 1
ATOM 619 C CA . ARG A 1 84 ? -3.955 -0.306 -6.710 1.00 95.94 84 ARG A CA 1
ATOM 620 C C . ARG A 1 84 ? -3.316 -0.403 -5.322 1.00 95.94 84 ARG A C 1
ATOM 622 O O . ARG A 1 84 ? -4.032 -0.621 -4.345 1.00 95.94 84 ARG A O 1
ATOM 629 N N . LEU A 1 85 ? -1.993 -0.253 -5.218 1.00 96.69 85 LEU A N 1
ATOM 630 C CA . LEU A 1 85 ? -1.272 -0.263 -3.940 1.00 96.69 85 LEU A CA 1
ATOM 631 C C . LEU A 1 85 ? -1.624 0.958 -3.082 1.00 96.69 85 LEU A C 1
ATOM 633 O O . LEU A 1 85 ? -1.934 0.786 -1.908 1.00 96.69 85 LEU A O 1
ATOM 637 N N . SER A 1 86 ? -1.668 2.155 -3.672 1.00 94.12 86 SER A N 1
ATOM 638 C CA . SER A 1 86 ? -2.103 3.387 -3.001 1.00 94.12 86 SER A CA 1
ATOM 639 C C . SER A 1 86 ? -3.511 3.230 -2.413 1.00 94.12 86 SER A C 1
ATOM 641 O O . SER A 1 86 ? -3.718 3.406 -1.212 1.00 94.12 86 SER A O 1
ATOM 643 N N . THR A 1 87 ? -4.454 2.736 -3.225 1.00 95.12 87 THR A N 1
ATOM 644 C CA . THR A 1 87 ? -5.833 2.441 -2.797 1.00 95.12 87 THR A CA 1
ATOM 645 C C . THR A 1 87 ? -5.881 1.431 -1.642 1.00 95.12 87 THR A C 1
ATOM 647 O O . THR A 1 87 ? -6.662 1.590 -0.700 1.00 95.12 87 THR A O 1
ATOM 650 N N . ALA A 1 88 ? -5.045 0.388 -1.686 1.00 96.62 88 ALA A N 1
ATOM 651 C CA . ALA A 1 88 ? -4.964 -0.616 -0.628 1.00 96.62 88 ALA A CA 1
ATOM 652 C C . ALA A 1 88 ? -4.401 -0.042 0.684 1.00 96.62 88 ALA A C 1
ATOM 654 O O . ALA A 1 88 ? -4.950 -0.338 1.747 1.00 96.62 88 ALA A O 1
ATOM 655 N N . CYS A 1 89 ? -3.372 0.810 0.619 1.00 95.44 89 CYS A N 1
ATOM 656 C CA . CYS A 1 89 ? -2.812 1.500 1.783 1.00 95.44 89 CYS A CA 1
ATOM 657 C C . CYS A 1 89 ? -3.850 2.412 2.450 1.00 95.44 89 CYS A C 1
ATOM 659 O O . CYS A 1 89 ? -4.127 2.241 3.636 1.00 95.44 89 CYS A O 1
ATOM 661 N N . THR A 1 90 ? -4.516 3.292 1.691 1.00 96.50 90 THR A N 1
ATOM 662 C CA . THR A 1 90 ? -5.572 4.169 2.232 1.00 96.50 90 THR A CA 1
ATOM 663 C C . THR A 1 90 ? -6.707 3.371 2.879 1.00 96.50 90 THR A C 1
ATOM 665 O O . THR A 1 90 ? -7.220 3.747 3.934 1.00 96.50 90 THR A O 1
ATOM 668 N N . ARG A 1 91 ? -7.095 2.227 2.295 1.00 97.19 91 ARG A N 1
ATOM 669 C CA . ARG A 1 91 ? -8.102 1.342 2.899 1.00 97.19 91 ARG A CA 1
ATOM 670 C C . ARG A 1 91 ? -7.605 0.687 4.193 1.00 97.19 91 ARG A C 1
ATOM 672 O O . ARG A 1 91 ? -8.382 0.578 5.139 1.00 97.19 91 ARG A O 1
ATOM 679 N N . ALA A 1 92 ? -6.346 0.258 4.253 1.00 96.94 92 ALA A N 1
ATOM 680 C CA . ALA A 1 92 ? -5.759 -0.317 5.464 1.00 96.94 92 ALA A CA 1
ATOM 681 C C . ALA A 1 92 ? -5.703 0.714 6.606 1.00 96.94 92 ALA A C 1
ATOM 683 O O . ALA A 1 92 ? -6.122 0.413 7.722 1.00 96.94 92 ALA A O 1
ATOM 684 N N . GLU A 1 93 ? -5.294 1.952 6.317 1.00 97.50 93 GLU A N 1
ATOM 685 C CA . GLU A 1 93 ? -5.307 3.065 7.276 1.00 97.50 93 GLU A CA 1
ATOM 686 C C . GLU A 1 93 ? -6.716 3.348 7.816 1.00 97.50 93 GLU A C 1
ATOM 688 O O . GLU A 1 93 ? -6.894 3.561 9.016 1.00 97.50 93 GLU A O 1
ATOM 693 N N . GLN A 1 94 ? -7.742 3.314 6.958 1.00 96.75 94 GLN A N 1
ATOM 694 C CA . GLN A 1 94 ? -9.139 3.468 7.382 1.00 96.75 94 GLN A CA 1
ATOM 695 C C . GLN A 1 94 ? -9.592 2.342 8.322 1.00 96.75 94 GLN A C 1
ATOM 697 O O . GLN A 1 94 ? -10.258 2.627 9.319 1.00 96.75 94 GLN A O 1
ATOM 702 N N . VAL A 1 95 ? -9.215 1.088 8.044 1.00 97.75 95 VAL A N 1
ATOM 703 C CA . VAL A 1 95 ? -9.526 -0.064 8.910 1.00 97.75 95 VAL A CA 1
ATOM 704 C C . VAL A 1 95 ? -8.833 0.076 10.264 1.00 97.75 95 VAL A C 1
ATOM 706 O O . VAL A 1 95 ? -9.513 0.043 11.286 1.00 97.75 95 VAL A O 1
ATOM 709 N N . ILE A 1 96 ? -7.526 0.354 10.291 1.00 97.69 96 ILE A N 1
ATOM 710 C CA . ILE A 1 96 ? -6.755 0.558 11.531 1.00 97.69 96 ILE A CA 1
ATOM 711 C C . ILE A 1 96 ? -7.355 1.702 12.371 1.00 97.69 96 ILE A C 1
ATOM 713 O O . ILE A 1 96 ? -7.511 1.586 13.590 1.00 97.69 96 ILE A O 1
ATOM 717 N N . ASN A 1 97 ? -7.763 2.801 11.730 1.00 97.25 97 ASN A N 1
ATOM 718 C CA . ASN A 1 97 ? -8.421 3.930 12.394 1.00 97.25 97 ASN A CA 1
ATOM 719 C C . ASN A 1 97 ? -9.839 3.607 12.901 1.00 97.25 97 ASN A C 1
ATOM 721 O O . ASN A 1 97 ? -10.294 4.222 13.867 1.00 97.25 97 ASN A O 1
ATOM 725 N N . ALA A 1 98 ? -10.557 2.672 12.276 1.00 97.19 98 ALA A N 1
ATOM 726 C CA . ALA A 1 98 ? -11.861 2.211 12.751 1.00 97.19 98 ALA A CA 1
ATOM 727 C C . ALA A 1 98 ? -11.718 1.225 13.924 1.00 97.19 98 ALA A C 1
ATOM 729 O O . ALA A 1 98 ? -12.400 1.375 14.939 1.00 97.19 98 ALA A O 1
ATOM 730 N N . GLU A 1 99 ? -10.796 0.267 13.819 1.00 97.12 99 GLU A N 1
ATOM 731 C CA . GLU A 1 99 ? -10.516 -0.741 14.847 1.00 97.12 99 GLU A CA 1
ATOM 732 C C . GLU A 1 99 ? -9.969 -0.113 16.132 1.00 97.12 99 GLU A C 1
ATOM 734 O O . GLU A 1 99 ? -10.459 -0.416 17.218 1.00 97.12 99 GLU A O 1
ATOM 739 N N . SER A 1 100 ? -9.027 0.829 16.028 1.00 96.94 100 SER A N 1
ATOM 740 C CA . SER A 1 100 ? -8.497 1.562 17.189 1.00 96.94 100 SER A CA 1
ATOM 741 C C . SER A 1 100 ? -9.576 2.377 17.916 1.00 96.94 100 SER A C 1
ATOM 743 O O . SER A 1 100 ? -9.647 2.345 19.147 1.00 96.94 100 SER A O 1
ATOM 745 N N . LYS A 1 101 ? -10.483 3.040 17.182 1.00 97.50 101 LYS A N 1
ATOM 746 C CA . LYS A 1 101 ? -11.654 3.723 17.766 1.00 97.50 101 LYS A CA 1
ATOM 747 C C . LYS A 1 101 ? -12.610 2.739 18.442 1.00 97.50 101 LYS A C 1
ATOM 749 O O . LYS A 1 101 ? -13.052 2.997 19.561 1.00 97.50 101 LYS A O 1
ATOM 754 N N . ALA A 1 102 ? -12.909 1.610 17.802 1.00 97.12 102 ALA A N 1
ATOM 755 C CA . ALA A 1 102 ? -13.764 0.571 18.373 1.00 97.12 102 ALA A CA 1
ATOM 756 C C . ALA A 1 102 ? -13.161 -0.030 19.656 1.00 97.12 102 ALA A C 1
ATOM 758 O O . ALA A 1 102 ? -13.868 -0.171 20.654 1.00 97.12 102 ALA A O 1
ATOM 759 N N . ALA A 1 103 ? -11.853 -0.302 19.669 1.00 96.94 103 ALA A N 1
ATOM 760 C CA . ALA A 1 103 ? -11.128 -0.791 20.838 1.00 96.94 103 ALA A CA 1
ATOM 761 C C . ALA A 1 103 ? -11.128 0.229 21.991 1.00 96.94 103 ALA A C 1
ATOM 763 O O . ALA A 1 103 ? -11.362 -0.144 23.144 1.00 96.94 103 ALA A O 1
ATOM 764 N N . ALA A 1 104 ? -10.943 1.522 21.698 1.00 96.94 104 ALA A N 1
ATOM 765 C CA . ALA A 1 104 ? -11.025 2.588 22.698 1.00 96.94 104 ALA A CA 1
ATOM 766 C C . ALA A 1 104 ? -12.431 2.689 23.324 1.00 96.94 104 ALA A C 1
ATOM 768 O O . ALA A 1 104 ? -12.559 2.752 24.548 1.00 96.94 104 ALA A O 1
ATOM 769 N N . ILE A 1 105 ? -13.489 2.625 22.506 1.00 97.12 105 ILE A N 1
ATOM 770 C CA . ILE A 1 105 ? -14.887 2.625 22.974 1.00 97.12 105 ILE A CA 1
ATOM 771 C C . ILE A 1 105 ? -15.183 1.378 23.820 1.00 97.12 105 ILE A C 1
ATOM 773 O O . ILE A 1 105 ? -15.776 1.492 24.894 1.00 97.12 105 ILE A O 1
ATOM 777 N N . ALA A 1 106 ? -14.753 0.194 23.374 1.00 97.31 106 ALA A N 1
ATOM 778 C CA . ALA A 1 106 ? -14.943 -1.056 24.108 1.00 97.31 106 ALA A CA 1
ATOM 779 C C . ALA A 1 106 ? -14.234 -1.030 25.472 1.00 97.31 106 ALA A C 1
ATOM 781 O O . ALA A 1 106 ? -14.836 -1.400 26.479 1.00 97.31 106 ALA A O 1
ATOM 782 N N . THR A 1 107 ? -13.001 -0.518 25.520 1.00 97.31 107 THR A N 1
ATOM 783 C CA . THR A 1 107 ? -12.224 -0.347 26.758 1.00 97.31 107 THR A CA 1
ATOM 784 C C . THR A 1 107 ? -12.902 0.645 27.706 1.00 97.31 107 THR A C 1
ATOM 786 O O . THR A 1 107 ? -13.096 0.342 28.881 1.00 97.31 107 THR A O 1
ATOM 789 N N .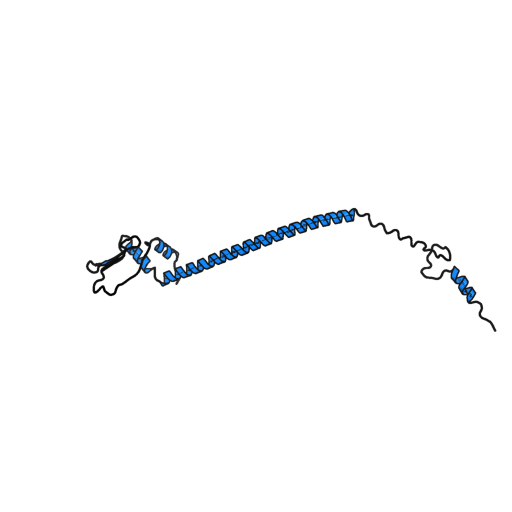 GLY A 1 108 ? -13.344 1.802 27.198 1.00 97.19 108 GLY A N 1
ATOM 790 C CA . GLY A 1 108 ? -14.085 2.788 27.990 1.00 97.19 108 GLY A CA 1
ATOM 791 C C . GLY A 1 108 ? -15.379 2.216 28.578 1.00 97.19 108 GLY A C 1
ATOM 792 O O . GLY A 1 108 ? -15.646 2.379 29.767 1.00 97.19 108 GLY A O 1
ATOM 793 N N . ARG A 1 109 ? -16.149 1.466 27.778 1.00 97.81 109 ARG A N 1
ATOM 794 C CA . ARG A 1 109 ? -17.374 0.793 28.236 1.00 97.81 109 ARG A CA 1
ATOM 795 C C . ARG A 1 109 ? -17.090 -0.296 29.272 1.00 97.81 109 ARG A C 1
ATOM 797 O O . ARG A 1 109 ? -17.835 -0.398 30.243 1.00 97.81 109 ARG A O 1
ATOM 804 N N . ALA A 1 110 ? -16.032 -1.086 29.089 1.00 97.44 110 ALA A N 1
ATOM 805 C CA . ALA A 1 110 ? -15.620 -2.097 30.058 1.00 97.44 110 ALA A CA 1
ATOM 806 C C . ALA A 1 110 ? -15.275 -1.457 31.412 1.00 97.44 110 ALA A C 1
ATOM 808 O O . ALA A 1 110 ? -15.762 -1.923 32.436 1.00 97.44 110 ALA A O 1
ATOM 809 N N . ASN A 1 111 ? -14.532 -0.345 31.412 1.00 97.75 111 ASN A N 1
ATOM 810 C CA . ASN A 1 111 ? -14.181 0.395 32.628 1.00 97.75 111 ASN A CA 1
ATOM 811 C C . ASN A 1 111 ? -15.414 0.964 33.356 1.00 97.75 111 ASN A C 1
ATOM 813 O O . ASN A 1 111 ? -15.483 0.892 34.582 1.00 97.75 111 ASN A O 1
ATOM 817 N N . LEU A 1 112 ? -16.408 1.479 32.622 1.00 97.62 112 LEU A N 1
ATOM 818 C CA . LEU A 1 112 ? -17.662 1.973 33.209 1.00 97.62 112 LEU A CA 1
ATOM 819 C C . LEU A 1 112 ? -18.477 0.845 33.861 1.00 97.62 112 LEU A C 1
ATOM 821 O O . LEU A 1 112 ? -18.852 0.961 35.025 1.00 97.62 112 LEU A O 1
ATOM 825 N N . LEU A 1 113 ? -18.683 -0.271 33.152 1.00 97.50 113 LEU A N 1
ATOM 826 C CA . LEU A 1 113 ? -19.380 -1.450 33.691 1.00 97.50 113 LEU A CA 1
ATOM 827 C C . LEU A 1 113 ? -18.636 -2.061 34.888 1.00 97.50 113 LEU A C 1
ATOM 829 O O . LEU A 1 113 ? -19.248 -2.573 35.823 1.00 97.50 113 LEU A O 1
ATOM 833 N N . GLN A 1 114 ? -17.306 -2.008 34.866 1.00 97.75 114 GLN A N 1
ATOM 834 C CA . GLN A 1 114 ? -16.440 -2.462 35.946 1.00 97.75 114 GLN A CA 1
ATOM 835 C C . GLN A 1 114 ? -16.621 -1.599 37.210 1.00 97.75 114 GLN A C 1
ATOM 837 O O . GLN A 1 114 ? -16.767 -2.154 38.299 1.00 97.75 114 GLN A O 1
ATOM 842 N N . ALA A 1 115 ? -16.699 -0.271 37.065 1.00 97.75 115 ALA A N 1
ATOM 843 C CA . ALA A 1 115 ? -16.998 0.648 38.164 1.00 97.75 115 ALA A CA 1
ATOM 844 C C . ALA A 1 115 ? -18.425 0.462 38.718 1.00 97.75 115 ALA A C 1
ATOM 846 O O . ALA A 1 115 ? -18.595 0.321 39.928 1.00 97.75 115 ALA A O 1
ATOM 847 N N . GLU A 1 116 ? -19.436 0.377 37.846 1.00 98.25 116 GLU A N 1
ATOM 848 C CA . GLU A 1 116 ? -20.838 0.137 38.223 1.00 98.25 116 GLU A CA 1
ATOM 849 C C . GLU A 1 116 ? -20.997 -1.179 39.003 1.00 98.25 116 GLU A C 1
ATOM 851 O O . GLU A 1 116 ? -21.613 -1.219 40.068 1.00 98.25 116 GLU A O 1
ATOM 856 N N . ARG A 1 117 ? -20.366 -2.260 38.528 1.00 98.25 117 ARG A N 1
ATOM 857 C CA . ARG A 1 117 ? -20.365 -3.564 39.204 1.00 98.25 117 ARG A CA 1
ATOM 858 C C . ARG A 1 117 ? -19.772 -3.488 40.610 1.00 98.25 117 ARG A C 1
ATOM 860 O O . ARG A 1 117 ? -20.269 -4.155 41.517 1.00 98.25 117 ARG A O 1
ATOM 867 N N . ASP A 1 118 ? -18.690 -2.741 40.794 1.00 98.12 118 ASP A N 1
ATOM 868 C CA . ASP A 1 118 ? -18.021 -2.643 42.091 1.00 98.12 118 ASP A CA 1
ATOM 869 C C . ASP A 1 118 ? -18.787 -1.725 43.060 1.00 98.12 118 ASP A C 1
ATOM 871 O O . ASP A 1 118 ? -18.893 -2.057 44.243 1.00 98.12 118 ASP A O 1
ATOM 875 N N . GLN A 1 119 ? -19.440 -0.670 42.557 1.00 98.19 119 GLN A N 1
ATOM 876 C CA . GLN A 1 119 ? -20.418 0.119 43.315 1.00 98.19 119 GLN A CA 1
ATOM 877 C C . GLN A 1 119 ? -21.593 -0.753 43.789 1.00 98.19 119 GLN A C 1
ATOM 879 O O . GLN A 1 119 ? -21.881 -0.800 44.985 1.00 98.19 119 GLN A O 1
ATOM 884 N N . LEU A 1 120 ? -22.224 -1.508 42.882 1.00 98.25 120 LEU A N 1
ATOM 885 C CA . LEU A 1 120 ? -23.344 -2.398 43.213 1.00 98.25 120 LEU A CA 1
ATOM 886 C C . LEU A 1 120 ? -22.944 -3.502 44.200 1.00 98.25 120 LEU A C 1
ATOM 888 O O . LEU A 1 120 ? -23.759 -3.902 45.031 1.00 98.25 120 LEU A O 1
ATOM 892 N N . LYS A 1 121 ? -21.700 -3.999 44.152 1.00 98.12 121 LYS A N 1
ATOM 893 C CA . LYS A 1 121 ? -21.174 -4.932 45.164 1.00 98.12 121 LYS A CA 1
ATOM 894 C C . LYS A 1 121 ? -21.090 -4.282 46.545 1.00 98.12 121 LYS A C 1
ATOM 896 O O . LYS A 1 121 ? -21.538 -4.898 47.510 1.00 98.12 121 LYS A O 1
ATOM 901 N N . ALA A 1 122 ? -20.555 -3.063 46.636 1.00 97.75 122 ALA A N 1
ATOM 902 C CA . ALA A 1 122 ? -20.456 -2.332 47.898 1.00 97.75 122 ALA A CA 1
ATOM 903 C C . ALA A 1 122 ? -21.844 -2.035 48.497 1.00 97.75 122 ALA A C 1
ATOM 905 O O . ALA A 1 122 ? -22.064 -2.268 49.686 1.00 97.75 122 ALA A O 1
ATOM 906 N N . GLU A 1 123 ? -22.801 -1.614 47.667 1.00 97.62 123 GLU A N 1
ATOM 907 C CA . GLU A 1 123 ? -24.192 -1.381 48.074 1.00 97.62 123 GLU A CA 1
ATOM 908 C C . GLU A 1 123 ? -24.877 -2.673 48.549 1.00 97.62 123 GLU A C 1
ATOM 910 O O . GLU A 1 123 ? -25.462 -2.707 49.631 1.00 97.62 123 GLU A O 1
ATOM 915 N N . ASN A 1 124 ? -24.730 -3.779 47.810 1.00 97.81 124 ASN A N 1
ATOM 916 C CA . ASN A 1 124 ? -25.255 -5.083 48.226 1.00 97.81 124 ASN A CA 1
ATOM 917 C C . ASN A 1 124 ? -24.652 -5.567 49.555 1.00 97.81 124 ASN A C 1
ATOM 919 O O . ASN A 1 124 ? -25.345 -6.213 50.343 1.00 97.81 124 ASN A O 1
ATOM 923 N N . GLU A 1 125 ? -23.375 -5.289 49.823 1.00 97.81 125 GLU A N 1
ATOM 924 C CA . GLU A 1 125 ? -22.755 -5.642 51.100 1.00 97.81 125 GLU A CA 1
ATOM 925 C C . GLU A 1 125 ? -23.263 -4.758 52.251 1.00 97.81 125 GLU A C 1
ATOM 927 O O . GLU A 1 125 ? -23.523 -5.274 53.341 1.00 97.81 125 GLU A O 1
ATOM 932 N N . ALA A 1 126 ? -23.480 -3.461 52.010 1.00 96.44 126 ALA A N 1
ATOM 933 C CA . ALA A 1 126 ? -24.105 -2.560 52.977 1.00 96.44 126 ALA A CA 1
ATOM 934 C C . ALA A 1 126 ? -25.538 -3.004 53.323 1.00 96.44 126 ALA A C 1
ATOM 936 O O . ALA A 1 126 ? -25.856 -3.169 54.499 1.00 96.44 126 ALA A O 1
ATOM 937 N N . LEU A 1 127 ? -26.364 -3.310 52.316 1.00 95.50 127 LEU A N 1
ATOM 938 C CA . LEU A 1 127 ? -27.739 -3.796 52.498 1.00 95.50 127 LEU A CA 1
ATOM 939 C C . LEU A 1 127 ? -27.802 -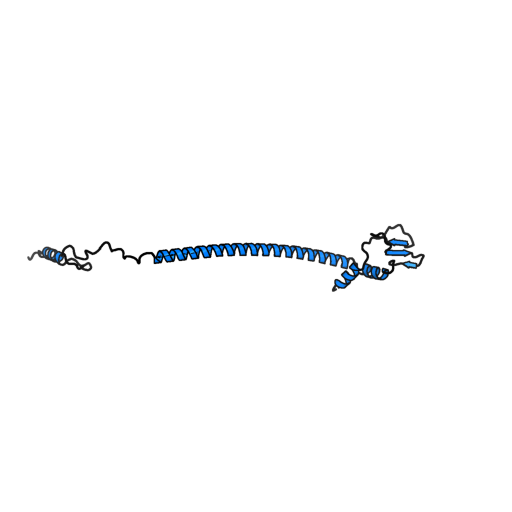5.147 53.226 1.00 95.50 127 LEU A C 1
ATOM 941 O O . LEU A 1 127 ? -28.706 -5.378 54.028 1.00 95.50 127 LEU A O 1
ATOM 945 N N . ARG A 1 128 ? -26.835 -6.049 52.997 1.00 94.62 128 ARG A N 1
ATOM 946 C CA . ARG A 1 128 ? -26.721 -7.303 53.768 1.00 94.62 128 ARG A CA 1
ATOM 947 C C . ARG A 1 128 ? -26.410 -7.028 55.238 1.00 94.62 128 ARG A C 1
ATOM 949 O O . ARG A 1 128 ? -27.074 -7.597 56.098 1.00 94.62 128 ARG A O 1
ATOM 956 N N . LYS A 1 129 ? -25.466 -6.127 55.527 1.00 94.25 129 LYS A N 1
ATOM 957 C CA . LYS A 1 129 ? -25.137 -5.715 56.902 1.00 94.25 129 LYS A CA 1
ATOM 958 C C . LYS A 1 129 ? -26.323 -5.035 57.589 1.00 94.25 129 LYS A C 1
ATOM 960 O O . LYS A 1 129 ? -26.589 -5.343 58.744 1.00 94.25 129 LYS A O 1
ATOM 965 N N . GLU A 1 130 ? -27.069 -4.179 56.890 1.00 92.81 130 GLU A N 1
ATOM 966 C CA . GLU A 1 130 ? -28.290 -3.561 57.421 1.00 92.81 130 GLU A CA 1
ATOM 967 C C . GLU A 1 130 ? -29.369 -4.611 57.719 1.00 92.81 130 GLU A C 1
ATOM 969 O O . GLU A 1 130 ? -29.925 -4.621 58.815 1.00 92.81 130 GLU A O 1
ATOM 974 N N . ARG A 1 131 ? -29.625 -5.538 56.785 1.00 88.69 131 ARG A N 1
ATOM 975 C CA . ARG A 1 131 ? -30.562 -6.659 56.972 1.00 88.69 131 ARG A CA 1
ATOM 976 C C . ARG A 1 131 ? -30.204 -7.500 58.197 1.00 88.69 131 ARG A C 1
ATOM 978 O O . ARG A 1 131 ? -31.106 -7.856 58.947 1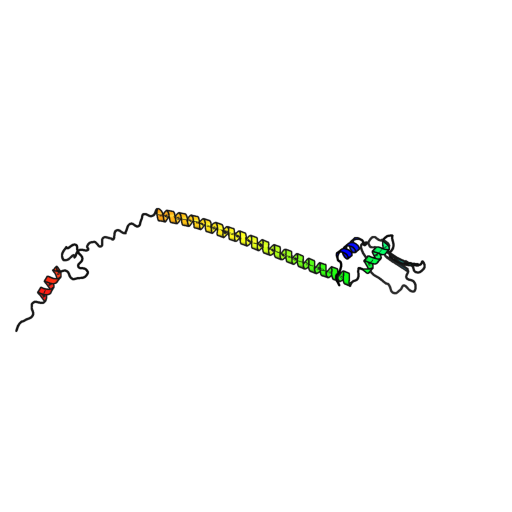.00 88.69 131 ARG A O 1
ATOM 985 N N . ASP A 1 132 ? -28.923 -7.809 58.383 1.00 88.31 132 ASP A N 1
ATOM 986 C CA . ASP A 1 132 ? -28.441 -8.678 59.465 1.00 88.31 132 ASP A CA 1
ATOM 987 C C . ASP A 1 132 ? -28.349 -7.945 60.816 1.00 88.31 132 ASP A C 1
ATOM 989 O O . ASP A 1 132 ? -28.491 -8.566 61.867 1.00 88.31 132 ASP A O 1
ATOM 993 N N . ALA A 1 133 ? -28.165 -6.620 60.800 1.00 86.88 133 ALA A N 1
ATOM 994 C CA . ALA A 1 133 ? -28.275 -5.756 61.977 1.00 86.88 133 ALA A CA 1
ATOM 995 C C . ALA A 1 133 ? -29.733 -5.435 62.349 1.00 86.88 133 ALA A C 1
ATOM 997 O O . ALA A 1 133 ? -30.016 -5.052 63.489 1.00 86.88 133 ALA A O 1
ATOM 998 N N . ARG A 1 134 ? -30.673 -5.581 61.406 1.00 82.25 134 ARG A N 1
ATOM 999 C CA . ARG A 1 134 ? -32.103 -5.449 61.678 1.00 82.25 134 ARG A CA 1
ATOM 1000 C C . ARG A 1 134 ? -32.479 -6.542 62.681 1.00 82.25 134 ARG A C 1
ATOM 1002 O O . ARG A 1 134 ? -32.204 -7.712 62.414 1.00 82.25 134 ARG A O 1
ATOM 1009 N N . PRO A 1 135 ? -33.094 -6.205 63.832 1.00 73.06 135 PRO A N 1
ATOM 1010 C CA . PRO A 1 135 ? -33.486 -7.227 64.790 1.00 73.06 135 PRO A CA 1
ATOM 1011 C C . PRO A 1 135 ? -34.368 -8.261 64.078 1.00 73.06 135 PRO A C 1
ATOM 1013 O O . PRO A 1 135 ? -35.162 -7.859 63.213 1.00 73.06 135 PRO A O 1
ATOM 1016 N N . PRO A 1 136 ? -34.261 -9.564 64.426 1.00 71.62 136 PRO A N 1
ATOM 1017 C CA . PRO A 1 136 ? -35.180 -10.566 63.897 1.00 71.62 136 PRO A CA 1
ATOM 1018 C C . PRO A 1 136 ? -36.582 -10.020 64.098 1.00 71.62 136 PRO A C 1
ATOM 1020 O O . PRO A 1 136 ? -36.817 -9.442 65.164 1.00 71.62 136 PRO A O 1
ATOM 1023 N N . PHE A 1 137 ? -37.450 -10.144 63.079 1.00 57.28 137 PHE A N 1
ATOM 1024 C CA . PHE A 1 137 ? -38.830 -9.659 63.134 1.00 57.28 137 PHE A CA 1
ATOM 1025 C C . PHE A 1 137 ? -39.334 -9.903 64.549 1.00 57.28 137 PHE A C 1
ATOM 1027 O O . PHE A 1 137 ? -39.602 -11.049 64.917 1.00 57.28 137 PHE A O 1
ATOM 1034 N N . LYS A 1 138 ? -39.461 -8.830 65.348 1.00 50.06 138 LYS A N 1
ATOM 1035 C CA . LYS A 1 138 ? -40.434 -8.887 66.420 1.00 50.06 138 LYS A CA 1
ATOM 1036 C C . LYS A 1 138 ? -41.684 -9.288 65.651 1.00 50.06 138 LYS A C 1
ATOM 1038 O O . LYS A 1 138 ? -42.023 -8.568 64.699 1.00 50.06 138 LYS A O 1
ATOM 1043 N N . PRO A 1 139 ? -42.348 -10.406 65.996 1.00 50.88 139 PRO A N 1
ATOM 1044 C CA . PRO A 1 139 ? -43.759 -10.465 65.696 1.00 50.88 139 PRO A CA 1
ATOM 1045 C C . PRO A 1 139 ? -44.267 -9.098 66.133 1.00 50.88 139 PRO A C 1
ATOM 1047 O O . PRO A 1 139 ? -43.903 -8.639 67.229 1.00 50.88 139 PRO A O 1
ATOM 1050 N N . PHE A 1 140 ? -45.019 -8.405 65.274 1.00 42.22 140 PHE A N 1
ATOM 1051 C CA . PHE A 1 140 ? -45.899 -7.392 65.831 1.00 42.22 140 PHE A CA 1
ATOM 1052 C C . PHE A 1 140 ? -46.524 -8.091 67.033 1.00 42.22 140 PHE A C 1
ATOM 1054 O O . PHE A 1 140 ? -47.015 -9.214 66.887 1.00 42.22 140 PHE A O 1
ATOM 1061 N N . HIS A 1 141 ? -46.375 -7.518 68.232 1.00 47.50 141 HIS A N 1
ATOM 1062 C CA . HIS A 1 141 ? -47.266 -7.931 69.296 1.00 47.50 141 HIS A CA 1
ATOM 1063 C C . HIS A 1 141 ? -48.624 -7.675 68.674 1.00 47.50 141 HIS A C 1
ATOM 1065 O O . HIS A 1 141 ? -48.960 -6.504 68.466 1.00 47.50 141 HIS A O 1
ATOM 1071 N N . ASP A 1 142 ? -49.309 -8.752 68.263 1.00 44.75 142 ASP A N 1
ATOM 1072 C CA . ASP A 1 142 ? -50.678 -8.669 67.789 1.00 44.75 142 ASP A CA 1
ATOM 1073 C C . ASP A 1 142 ? -51.349 -7.770 68.818 1.00 44.75 142 ASP A C 1
ATOM 1075 O O . ASP A 1 142 ? -51.211 -8.061 70.015 1.00 44.75 142 ASP A O 1
ATOM 1079 N N . PRO A 1 143 ? -51.934 -6.627 68.416 1.00 50.69 143 PRO A N 1
ATOM 1080 C CA . PRO A 1 143 ? -52.544 -5.714 69.366 1.00 50.69 143 PRO A CA 1
ATOM 1081 C C . PRO A 1 143 ? -53.664 -6.511 70.012 1.00 50.69 143 PRO A C 1
ATOM 1083 O O . PRO A 1 143 ? -54.665 -6.769 69.351 1.00 50.69 143 PRO A O 1
ATOM 1086 N N . ALA A 1 144 ? -53.407 -7.021 71.224 1.00 49.12 144 ALA A N 1
ATOM 1087 C CA . ALA A 1 144 ? -53.796 -8.390 71.548 1.00 49.12 144 ALA A CA 1
ATOM 1088 C C . ALA A 1 144 ? -55.265 -8.638 71.222 1.00 49.12 144 ALA A C 1
ATOM 1090 O O . ALA A 1 144 ? -56.148 -8.223 71.976 1.00 49.12 144 ALA A O 1
ATOM 1091 N N . ILE A 1 145 ? -55.523 -9.365 70.124 1.00 51.69 145 ILE A N 1
ATOM 1092 C CA . ILE A 1 145 ? -56.857 -9.868 69.765 1.00 51.69 145 ILE A CA 1
ATOM 1093 C C . ILE A 1 145 ? -57.114 -11.096 70.656 1.00 51.69 145 ILE A C 1
ATOM 1095 O O . ILE A 1 145 ? -57.304 -12.227 70.226 1.00 51.69 145 ILE A O 1
ATOM 1099 N N . GLY A 1 146 ? -56.976 -10.830 71.954 1.00 48.72 146 GLY A N 1
ATOM 1100 C CA . GLY A 1 146 ? -56.706 -11.743 73.053 1.00 48.72 146 GLY A CA 1
ATOM 1101 C C . GLY A 1 146 ? -57.770 -11.657 74.137 1.00 48.72 146 GLY A C 1
ATOM 1102 O O . GLY A 1 146 ? -57.703 -12.398 75.111 1.00 48.72 146 GLY A O 1
ATOM 1103 N N . PHE A 1 147 ? -58.823 -10.861 73.919 1.00 52.41 147 PHE A N 1
ATOM 1104 C CA . PHE A 1 147 ? -60.140 -11.261 74.397 1.00 52.41 147 PHE A CA 1
ATOM 1105 C C . PHE A 1 147 ? -60.728 -12.299 73.426 1.00 52.41 147 PHE A C 1
ATOM 1107 O O . PHE A 1 147 ? -61.721 -12.069 72.743 1.00 52.41 147 PHE A O 1
ATOM 1114 N N . THR A 1 148 ? -60.085 -13.469 73.363 1.00 55.22 148 THR A N 1
ATOM 1115 C CA . THR A 1 148 ? -60.618 -14.671 72.697 1.00 55.22 148 THR A CA 1
ATOM 1116 C C . THR A 1 148 ? -61.777 -15.292 73.479 1.00 55.22 148 THR A C 1
ATOM 1118 O O . THR A 1 148 ? -62.416 -16.230 73.004 1.00 55.22 148 THR A O 1
ATOM 1121 N N . GLY A 1 149 ? -62.065 -14.776 74.677 1.00 61.38 149 GLY A N 1
ATOM 1122 C CA . GLY A 1 149 ? -63.204 -15.185 75.476 1.00 61.38 149 GLY A CA 1
ATOM 1123 C C . GLY A 1 149 ? -64.539 -14.655 74.956 1.00 61.38 149 GLY A C 1
ATOM 1124 O O . GLY A 1 149 ? -64.634 -13.600 74.331 1.00 61.38 149 GLY A O 1
ATOM 1125 N N . CYS A 1 150 ? -65.619 -15.370 75.255 1.00 66.75 150 CYS A N 1
ATOM 1126 C CA . CYS A 1 150 ? -66.958 -14.882 74.952 1.00 66.75 150 CYS A CA 1
ATOM 1127 C C . CYS A 1 150 ? -67.386 -13.823 75.979 1.00 66.75 150 CYS A C 1
ATOM 1129 O O . CYS A 1 150 ? -67.625 -14.146 77.145 1.00 66.75 150 CYS A O 1
ATOM 1131 N N . VAL A 1 151 ? -67.560 -12.574 75.530 1.00 66.00 151 VAL A N 1
ATOM 1132 C CA . VAL A 1 151 ? -67.922 -11.414 76.376 1.00 66.00 151 VAL A CA 1
ATOM 1133 C C . VAL A 1 151 ? -69.212 -11.636 77.183 1.00 66.00 151 VAL A C 1
ATOM 1135 O O . VAL A 1 151 ? -69.366 -11.094 78.270 1.00 66.00 151 VAL A O 1
ATOM 1138 N N . ILE A 1 152 ? -70.119 -12.490 76.693 1.00 66.31 152 ILE A N 1
ATOM 1139 C CA . ILE A 1 152 ? -71.417 -12.769 77.328 1.00 66.31 152 ILE A CA 1
ATOM 1140 C C . ILE A 1 152 ? -71.310 -13.807 78.461 1.00 66.31 152 ILE A C 1
ATOM 1142 O O . ILE A 1 152 ? -72.108 -13.788 79.399 1.00 66.31 152 ILE A O 1
ATOM 1146 N N . CYS A 1 153 ? -70.336 -14.728 78.419 1.00 72.62 153 CYS A N 1
ATOM 1147 C CA . CYS A 1 153 ? -70.172 -15.739 79.473 1.00 72.62 153 CYS A CA 1
ATOM 1148 C C . CYS A 1 153 ? -68.888 -15.630 80.299 1.00 72.62 153 CYS A C 1
ATOM 1150 O O . CYS A 1 153 ? -68.803 -16.311 81.321 1.00 72.62 153 CYS A O 1
ATOM 1152 N N . GLY A 1 154 ? -67.934 -14.787 79.895 1.00 65.44 154 GLY A N 1
ATOM 1153 C CA . GLY A 1 154 ? -66.658 -14.576 80.582 1.00 65.44 154 GLY A CA 1
ATOM 1154 C C . GLY A 1 154 ? -65.670 -15.742 80.466 1.00 65.44 154 GLY A C 1
ATOM 1155 O O . GLY A 1 154 ? -64.609 -15.698 81.081 1.00 65.44 154 GLY A O 1
ATOM 1156 N N . LYS A 1 155 ? -65.988 -16.799 79.703 1.00 67.88 155 LYS A N 1
ATOM 1157 C CA . LYS A 1 155 ? -65.062 -17.920 79.487 1.00 67.88 155 LYS A CA 1
ATOM 1158 C C . LYS A 1 155 ? -64.029 -17.567 78.427 1.00 67.88 155 LYS A C 1
ATOM 1160 O O . LYS A 1 155 ? -64.398 -17.106 77.355 1.00 67.88 155 LYS A O 1
ATOM 1165 N N . TYR A 1 156 ? -62.767 -17.876 78.720 1.00 57.50 156 TYR A N 1
ATOM 1166 C CA . TYR A 1 156 ? -61.565 -17.607 77.915 1.00 57.50 156 TYR A CA 1
ATOM 1167 C C . TYR A 1 156 ? -61.419 -18.464 76.638 1.00 57.50 156 TYR A C 1
ATOM 1169 O O . TYR A 1 156 ? -60.323 -18.611 76.105 1.00 57.50 156 TYR A O 1
ATOM 1177 N N . THR A 1 157 ? -62.510 -19.058 76.151 1.00 59.38 157 THR A N 1
ATOM 1178 C CA . THR A 1 157 ? -62.531 -19.868 74.930 1.00 59.38 157 THR A CA 1
ATOM 1179 C C . THR A 1 157 ? -63.490 -19.261 73.915 1.00 59.38 157 THR A C 1
ATOM 1181 O O . THR A 1 157 ? -64.618 -18.883 74.245 1.00 59.38 157 THR A O 1
ATOM 1184 N N . ASN A 1 158 ? -63.051 -19.199 72.661 1.00 64.88 158 ASN A N 1
ATOM 1185 C CA . ASN A 1 158 ? -63.898 -18.794 71.554 1.00 64.88 158 ASN A CA 1
ATOM 1186 C C . ASN A 1 158 ? -64.910 -19.911 71.257 1.00 64.88 158 ASN A C 1
ATOM 1188 O O . ASN A 1 158 ? -64.592 -21.096 71.283 1.00 64.88 158 ASN A O 1
ATOM 1192 N 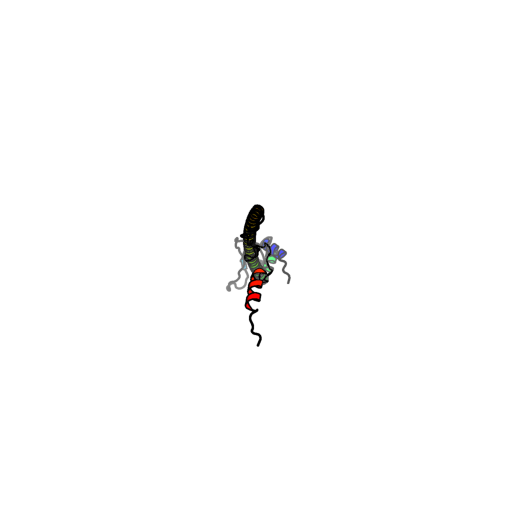N . HIS A 1 159 ? -66.152 -19.549 70.935 1.00 66.06 159 HIS A N 1
ATOM 1193 C CA . HIS A 1 159 ? -67.177 -20.529 70.554 1.00 66.06 159 HIS A CA 1
ATOM 1194 C C . HIS A 1 159 ? -67.060 -20.979 69.081 1.00 66.06 159 HIS A C 1
ATOM 1196 O O . HIS A 1 159 ? -68.010 -21.533 68.542 1.00 66.06 159 HIS A O 1
ATOM 1202 N N . PHE A 1 160 ? -65.924 -20.728 68.412 1.00 63.41 160 PHE A N 1
ATOM 1203 C CA . PHE A 1 160 ? -65.675 -21.057 66.995 1.00 63.41 160 PHE A CA 1
ATOM 1204 C C . PHE A 1 160 ? -66.808 -20.629 66.032 1.00 63.41 160 PHE A C 1
ATOM 1206 O O . PHE A 1 160 ? -67.131 -21.329 65.079 1.00 63.41 160 PHE A O 1
ATOM 1213 N N . GLY A 1 161 ? -67.432 -19.474 66.294 1.00 64.00 161 GLY A N 1
ATOM 1214 C CA . GLY A 1 161 ? -68.561 -18.948 65.511 1.00 64.00 161 GLY A CA 1
ATOM 1215 C C . GLY A 1 161 ? -69.952 -19.422 65.958 1.00 64.00 161 GLY A C 1
ATOM 1216 O O . GLY A 1 161 ? -70.948 -18.921 65.444 1.00 64.00 161 GLY A O 1
ATOM 1217 N N . LEU A 1 162 ? -70.056 -20.330 66.934 1.00 67.50 162 LEU A N 1
ATOM 1218 C CA . LEU A 1 162 ? -71.338 -20.748 67.511 1.00 67.50 162 LEU A CA 1
ATOM 1219 C C . LEU A 1 162 ? -71.892 -19.706 68.508 1.00 67.50 162 LEU A C 1
ATOM 1221 O O . LEU A 1 162 ? -71.115 -19.038 69.201 1.00 67.50 162 LEU A O 1
ATOM 1225 N N . PRO A 1 163 ? -73.229 -19.593 68.654 1.00 64.94 163 PRO A N 1
ATOM 1226 C CA . PRO A 1 163 ? -73.850 -18.743 69.669 1.00 64.94 163 PRO A CA 1
ATOM 1227 C C . PRO A 1 163 ? -73.435 -19.127 71.094 1.00 64.94 163 PRO A C 1
ATOM 1229 O O . PRO A 1 163 ? -73.253 -20.304 71.414 1.00 64.94 163 PRO A O 1
ATOM 1232 N N . CYS A 1 164 ? -73.348 -18.139 71.985 1.00 73.12 164 CYS A N 1
ATOM 1233 C CA . CYS A 1 164 ? -73.015 -18.377 73.387 1.00 73.12 164 CYS A CA 1
ATOM 1234 C C . CYS A 1 164 ? -74.078 -19.271 74.065 1.00 73.12 164 CYS A C 1
ATOM 1236 O O . CYS A 1 164 ? -75.275 -18.989 73.953 1.00 73.12 164 CYS A O 1
ATOM 1238 N N . PRO A 1 165 ? -73.701 -20.290 74.862 1.00 70.56 165 PRO A N 1
ATOM 1239 C CA . PRO A 1 165 ? -74.675 -21.074 75.624 1.00 70.56 165 PRO A CA 1
ATOM 1240 C C . PRO A 1 165 ? -75.555 -20.214 76.548 1.00 70.56 165 PRO A C 1
ATOM 1242 O O . PRO A 1 165 ? -76.738 -20.503 76.710 1.00 70.56 165 PRO A O 1
ATOM 1245 N N . LYS A 1 166 ? -75.021 -19.103 77.087 1.00 67.75 166 LYS A N 1
ATOM 1246 C CA . LYS A 1 166 ? -75.804 -18.154 77.899 1.00 67.75 166 LYS A CA 1
ATOM 1247 C C . LYS A 1 166 ? -76.828 -17.341 77.093 1.00 67.75 166 LYS A C 1
ATOM 1249 O O . LYS A 1 166 ? -77.847 -16.983 77.665 1.00 67.75 166 LYS A O 1
ATOM 1254 N N . THR A 1 167 ? -76.617 -17.090 75.795 1.00 64.88 167 THR A N 1
ATOM 1255 C CA . THR A 1 167 ? -77.647 -16.464 74.934 1.00 64.88 167 THR A CA 1
ATOM 1256 C C . THR A 1 167 ? -78.703 -17.458 74.456 1.00 64.88 167 THR A C 1
ATOM 1258 O O . THR A 1 167 ? -79.778 -17.049 74.024 1.00 64.88 167 THR A O 1
ATOM 1261 N N . ARG A 1 168 ? -78.424 -18.767 74.530 1.00 58.44 168 ARG A N 1
ATOM 1262 C CA . ARG A 1 168 ? -79.366 -19.810 74.105 1.00 58.44 168 ARG A CA 1
ATOM 1263 C C . ARG A 1 168 ? -80.495 -20.017 75.119 1.00 58.44 168 ARG A C 1
ATOM 1265 O O . ARG A 1 168 ? -81.649 -20.091 74.719 1.00 58.44 168 ARG A O 1
ATOM 1272 N N . ALA A 1 169 ? -80.185 -19.962 76.417 1.00 54.62 169 ALA A N 1
ATOM 1273 C CA . ALA A 1 169 ? -81.186 -20.036 77.488 1.00 54.62 169 ALA A CA 1
ATOM 1274 C C . ALA A 1 169 ? -82.281 -18.949 77.383 1.00 54.62 169 ALA A C 1
ATOM 1276 O O . ALA A 1 169 ? -83.438 -19.203 77.704 1.00 54.62 169 ALA A O 1
ATOM 1277 N N . THR A 1 170 ? -81.939 -17.753 76.892 1.00 50.88 170 THR A N 1
ATOM 1278 C CA . THR A 1 170 ? -82.906 -16.674 76.624 1.00 50.88 170 THR A CA 1
ATOM 1279 C C . THR A 1 170 ? -83.711 -16.858 75.335 1.00 50.88 170 THR A C 1
ATOM 1281 O O . THR A 1 170 ? -84.785 -16.277 75.221 1.00 50.88 170 THR A O 1
ATOM 1284 N N . ALA A 1 171 ? -83.231 -17.655 74.374 1.00 50.31 171 ALA A N 1
ATOM 1285 C CA . ALA A 1 171 ? -83.950 -17.931 73.129 1.00 50.31 171 ALA A CA 1
ATOM 1286 C C . ALA A 1 171 ? -85.028 -19.010 73.322 1.00 50.31 171 ALA A C 1
ATOM 1288 O O . ALA A 1 171 ? -86.171 -18.816 72.913 1.00 50.31 171 ALA A O 1
ATOM 1289 N N . ASP A 1 172 ? -84.703 -20.103 74.020 1.00 51.75 172 ASP A N 1
ATOM 1290 C CA . ASP A 1 172 ? -85.663 -21.187 74.276 1.00 51.75 172 ASP A CA 1
ATOM 1291 C C . ASP A 1 172 ? -86.814 -20.725 75.199 1.00 51.75 172 ASP A C 1
ATOM 1293 O O . ASP A 1 172 ? -87.965 -21.122 75.018 1.00 51.75 172 ASP A O 1
ATOM 1297 N N . ALA A 1 173 ? -86.546 -19.787 76.119 1.00 51.44 173 ALA A N 1
ATOM 1298 C CA . ALA A 1 173 ? -87.573 -19.144 76.946 1.00 51.44 173 ALA A CA 1
ATOM 1299 C C . ALA A 1 173 ? -88.571 -18.274 76.147 1.00 51.44 173 ALA A C 1
ATOM 1301 O O . ALA A 1 173 ? -89.683 -18.037 76.620 1.00 51.44 173 ALA A O 1
ATOM 1302 N N . ALA A 1 174 ? -88.199 -17.807 74.949 1.00 52.09 174 ALA A N 1
ATOM 1303 C CA . ALA A 1 174 ? -89.050 -16.974 74.097 1.00 52.09 174 ALA A CA 1
ATOM 1304 C C . ALA A 1 174 ? -89.953 -17.786 73.149 1.00 52.09 174 ALA A C 1
ATOM 1306 O O . ALA A 1 174 ? -90.976 -17.270 72.709 1.00 52.09 174 ALA A O 1
ATOM 1307 N N . MET A 1 175 ? -89.618 -19.051 72.858 1.00 50.25 175 MET A N 1
ATOM 1308 C CA . MET A 1 175 ? -90.418 -19.922 71.974 1.00 50.25 175 MET A CA 1
ATOM 1309 C C . MET A 1 175 ? -91.336 -20.906 72.727 1.00 50.25 175 MET A C 1
ATOM 1311 O O . MET A 1 175 ? -92.059 -21.678 72.106 1.00 50.25 175 MET A O 1
ATOM 1315 N N . GLY A 1 176 ? -91.345 -20.868 74.064 1.00 50.75 176 GLY A N 1
ATOM 1316 C CA . GLY A 1 176 ? -92.112 -21.773 74.934 1.00 50.75 176 GLY A CA 1
ATOM 1317 C C . GLY A 1 176 ? -93.544 -21.342 75.287 1.00 50.75 176 GLY A C 1
ATOM 1318 O O . GLY A 1 176 ? -94.084 -21.831 76.277 1.00 50.75 176 GLY A O 1
ATOM 1319 N N . LYS A 1 177 ? -94.158 -20.411 74.542 1.00 48.78 177 LYS A N 1
ATOM 1320 C CA . LYS A 1 177 ? -95.562 -19.985 74.728 1.00 48.78 177 LYS A CA 1
ATOM 1321 C C . LYS A 1 177 ? -96.331 -19.962 73.402 1.00 48.78 177 LYS A C 1
ATOM 1323 O O . LYS A 1 177 ? -96.732 -18.906 72.927 1.00 48.78 177 LYS A O 1
ATOM 1328 N N . GLY A 1 178 ? -96.516 -21.148 72.825 1.00 44.59 178 GLY A N 1
ATOM 1329 C CA . GLY A 1 178 ? -97.566 -21.427 71.842 1.00 44.59 178 GLY A CA 1
ATOM 1330 C C . GLY A 1 178 ? -98.745 -22.109 72.538 1.00 44.59 178 GLY A C 1
ATOM 1331 O O . GLY A 1 178 ? -98.538 -22.927 73.434 1.00 44.59 178 GLY A O 1
ATOM 1332 N N . GLU A 1 179 ? -99.965 -21.730 72.176 1.00 41.25 179 GLU A N 1
ATOM 1333 C CA . GLU A 1 179 ? -101.193 -22.137 72.866 1.00 41.25 179 GLU A CA 1
ATOM 1334 C C . GLU A 1 179 ? -101.547 -23.615 72.626 1.00 41.25 179 GLU A C 1
ATOM 1336 O O . GLU A 1 179 ? -101.358 -24.145 71.532 1.00 41.25 179 GLU A O 1
ATOM 1341 N N . GLN A 1 180 ? -102.117 -24.267 73.644 1.00 39.53 180 GLN A N 1
ATOM 1342 C CA . GLN A 1 180 ? -102.919 -25.478 73.462 1.00 39.53 180 GLN A CA 1
ATOM 1343 C C . GLN A 1 180 ? -104.396 -25.097 73.581 1.00 39.53 180 GLN A C 1
ATOM 1345 O O . GLN A 1 180 ? -104.834 -24.608 74.623 1.00 39.53 180 GLN A O 1
ATOM 1350 N N . SER A 1 181 ? -105.139 -25.328 72.500 1.00 45.06 181 SER A N 1
ATOM 1351 C CA . SER A 1 181 ? -106.598 -25.498 72.466 1.00 45.06 181 SER A CA 1
ATOM 1352 C C . SER A 1 181 ? -106.898 -26.893 71.928 1.00 45.06 181 SER A C 1
ATOM 1354 O O . SER A 1 181 ? -106.093 -27.353 71.085 1.00 45.06 181 SER A O 1
#

Foldseek 3Di:
DDDDPVVLVVLVVVEDDDDDDDDDPPDPDWDFDFDDPPPGDTFFGDGPVVPDGFGDDPCGVSNVVNVVVPDPVVVVVVVVVVVVVVVVVVVVVVVVVVVVVVVVVVVVVVVVVVVVVVVVVVVVVVVVVVVVPPPDDPPPPPPPPQCCDDPQPRDSHHPVPDDDPNVVVVVVVVPPDDDDD

Radius of gyration: 56.79 Å; chains: 1; bounding box: 137×44×127 Å

Secondary structure (DSSP, 8-state):
----HHHHHHHHHHSPS-------TT-TT--EEEE--SSS---EEEETTTTEEEE-STTHHHHHHHHHH--HHHHHHHHHHHHHHHHHHHHHHHHHHHHHHHHHHHHHHHHHHHHHHHHHHHHHHHHHHHHHHSPS------------S-TTT--SS--TTPPPHHHHHHHHHHH--PPP-

Sequence (181 aa):
MTIDKAKLKALANAATPGRVHDRLDSCGGGLKYECFGDDGSLVLKVDHKNDEWGFVGDNGAADEEFFLACTPAVVLALIADNERLSTACTRAEQVINAESKAAAIATGRANLLQAERDQLKAENEALRKERDARPPFKPFHDPAIGFTGCVICGKYTNHFGLPCPKTRATADAAMGKGEQS